Protein AF-A0A2J6N1D1-F1 (afdb_monomer_lite)

Secondary structure (DSSP, 8-state):
-TT-TT--HHHHHHHHHTTS----S-HHHHHHHHHHHTT---SEEEEPPPEEEEPSS-EE-SS-EE-TTSEEEEEEEEEEEETTEEEEEEEEEEETT-S---EEEEE-SSS-EEEEESSPPPHHHHHHHHHHHHHHHHHTSPSS---TTTSPPP----S-GGGGS--

Radius of gyration: 19.18 Å; chains: 1; bounding box: 50×39×47 Å

Structure (mmCIF, N/CA/C/O backbone):
data_AF-A0A2J6N1D1-F1
#
_entry.id   AF-A0A2J6N1D1-F1
#
loop_
_atom_site.group_PDB
_atom_site.id
_atom_site.type_symbol
_atom_site.label_atom_id
_atom_site.label_alt_id
_atom_site.label_comp_id
_atom_site.label_asym_id
_atom_site.label_entity_id
_atom_site.label_seq_id
_atom_site.pdbx_PDB_ins_code
_atom_site.Cartn_x
_atom_site.Cartn_y
_atom_site.Cartn_z
_atom_site.occupancy
_atom_site.B_iso_or_equiv
_atom_site.auth_seq_id
_atom_site.auth_comp_id
_atom_site.auth_asym_id
_atom_site.auth_atom_id
_atom_site.pdbx_PDB_model_num
ATOM 1 N N . LYS A 1 1 ? -8.883 14.861 9.363 1.00 60.88 1 LYS A N 1
ATOM 2 C CA . LYS A 1 1 ? -8.375 13.611 9.985 1.00 60.88 1 LYS A CA 1
ATOM 3 C C . LYS A 1 1 ? -8.378 12.506 8.931 1.00 60.88 1 LYS A C 1
ATOM 5 O O . LYS A 1 1 ? -9.455 12.038 8.593 1.00 60.88 1 LYS A O 1
ATOM 10 N N . LYS A 1 2 ? -7.210 12.129 8.392 1.00 74.38 2 LYS A N 1
ATOM 11 C CA . LYS A 1 2 ? -7.073 11.251 7.208 1.00 74.38 2 LYS A CA 1
ATOM 12 C C . LYS A 1 2 ? -7.716 9.865 7.371 1.00 74.38 2 LYS A C 1
ATOM 14 O O . LYS A 1 2 ? -8.292 9.360 6.421 1.00 74.38 2 LYS A O 1
ATOM 19 N N . ILE A 1 3 ? -7.667 9.297 8.579 1.00 87.06 3 ILE A N 1
ATOM 20 C CA . ILE A 1 3 ? -8.197 7.953 8.875 1.00 87.06 3 ILE A CA 1
ATOM 21 C C . ILE A 1 3 ? -9.513 7.949 9.673 1.00 87.06 3 ILE A C 1
ATOM 23 O O . ILE A 1 3 ? -9.967 6.899 10.097 1.00 87.06 3 ILE A O 1
ATOM 27 N N . GLY A 1 4 ? -10.119 9.113 9.936 1.00 89.69 4 GLY A N 1
ATOM 28 C CA . GLY A 1 4 ? -11.379 9.193 10.695 1.00 89.69 4 GLY A CA 1
ATOM 29 C C . GLY A 1 4 ? -11.293 8.901 12.203 1.00 89.69 4 GLY A C 1
ATOM 30 O O . GLY A 1 4 ? -12.325 8.803 12.855 1.00 89.69 4 GLY A O 1
ATOM 31 N N . ALA A 1 5 ? -10.088 8.817 12.777 1.00 93.69 5 ALA A N 1
ATOM 32 C CA . ALA A 1 5 ? -9.896 8.484 14.190 1.00 93.69 5 ALA A CA 1
ATOM 33 C C . ALA A 1 5 ? -10.574 9.470 15.174 1.00 93.69 5 ALA A C 1
ATOM 35 O O . ALA A 1 5 ? -10.419 10.695 15.082 1.00 93.69 5 ALA A O 1
ATOM 36 N N . GLY A 1 6 ? -11.296 8.931 16.156 1.00 94.06 6 GLY A N 1
ATOM 37 C CA . GLY A 1 6 ? -12.028 9.662 17.193 1.00 94.06 6 GLY A CA 1
ATOM 38 C C . GLY A 1 6 ? -13.373 10.246 16.745 1.00 94.06 6 GLY A C 1
ATOM 39 O O . GLY A 1 6 ? -13.943 11.043 17.484 1.00 94.06 6 GLY A O 1
ATOM 40 N N . LEU A 1 7 ? -13.855 9.907 15.545 1.00 95.62 7 LEU A N 1
ATOM 41 C CA . LEU A 1 7 ? -15.213 10.233 15.090 1.00 95.62 7 LEU A CA 1
ATOM 42 C C . LEU A 1 7 ? -16.220 9.194 15.598 1.00 95.62 7 LEU A C 1
ATOM 44 O O . LEU A 1 7 ? -15.848 8.041 15.840 1.00 95.62 7 LEU A O 1
ATOM 48 N N . THR A 1 8 ? -17.496 9.570 15.711 1.00 96.38 8 THR A N 1
ATOM 49 C CA . THR A 1 8 ? -18.570 8.563 15.787 1.00 96.38 8 THR A CA 1
ATOM 50 C C . THR A 1 8 ? -18.719 7.837 14.446 1.00 96.38 8 THR A C 1
ATOM 52 O O . THR A 1 8 ? -18.169 8.262 13.425 1.00 96.38 8 THR A O 1
ATOM 55 N N . VAL A 1 9 ? -19.455 6.725 14.432 1.00 94.69 9 VAL A N 1
ATOM 56 C CA . VAL A 1 9 ? -19.703 5.961 13.200 1.00 94.69 9 VAL A CA 1
ATOM 57 C C . VAL A 1 9 ? -20.490 6.795 12.189 1.00 94.69 9 VAL A C 1
ATOM 59 O O . VAL A 1 9 ? -20.142 6.825 11.011 1.00 94.69 9 VAL A O 1
ATOM 62 N N . GLU A 1 10 ? -21.488 7.539 12.658 1.00 95.94 10 GLU A N 1
ATOM 63 C CA . GLU A 1 10 ? -22.335 8.406 11.837 1.00 95.94 10 GLU A CA 1
ATOM 64 C C . GLU A 1 10 ? -21.522 9.560 11.236 1.00 95.94 10 GLU A C 1
ATOM 66 O O . GLU A 1 10 ? -21.629 9.866 10.047 1.00 95.94 10 GLU A O 1
ATOM 71 N N . GLU A 1 11 ? -20.655 10.187 12.037 1.00 95.69 11 GLU A N 1
ATOM 72 C CA . GLU A 1 11 ? -19.751 11.232 11.557 1.00 95.69 11 GLU A CA 1
ATOM 73 C C . GLU A 1 11 ? -18.761 10.695 10.524 1.00 95.69 11 GLU A C 1
ATOM 75 O O . GLU A 1 11 ? -18.477 11.370 9.532 1.00 95.69 11 GLU A O 1
ATOM 80 N N . PHE A 1 12 ? -18.221 9.496 10.752 1.00 95.38 12 PHE A N 1
ATOM 81 C CA . PHE A 1 12 ? -17.324 8.839 9.810 1.00 95.38 12 PHE A CA 1
ATOM 82 C C . PHE A 1 12 ? -18.026 8.614 8.466 1.00 95.38 12 PHE A C 1
ATOM 84 O O . PHE A 1 12 ? -17.507 9.042 7.435 1.00 95.38 12 PHE A O 1
ATOM 91 N N . GLN A 1 13 ? -19.223 8.021 8.480 1.00 93.31 13 GLN A N 1
ATOM 92 C CA . GLN A 1 13 ? -20.021 7.752 7.278 1.00 93.31 13 GLN A CA 1
ATOM 93 C C . GLN A 1 13 ? -20.336 9.037 6.510 1.00 93.31 13 GLN A C 1
ATOM 95 O O . GLN A 1 13 ? -20.002 9.145 5.330 1.00 93.31 13 GLN A O 1
ATOM 100 N N . LYS A 1 14 ? -20.838 10.069 7.200 1.00 95.00 14 LYS A N 1
ATOM 101 C CA . LYS A 1 14 ? -21.105 11.380 6.592 1.00 95.00 14 LYS A CA 1
ATOM 102 C C . LYS A 1 14 ? -19.858 11.975 5.932 1.00 95.00 14 LYS A C 1
ATOM 104 O O . LYS A 1 14 ? -19.941 12.612 4.880 1.00 95.00 14 LYS A O 1
ATOM 109 N N . LYS A 1 15 ? -18.678 11.792 6.531 1.00 94.00 15 LYS A N 1
ATOM 110 C CA . LYS A 1 15 ? -17.413 12.300 5.976 1.00 94.00 15 LYS A CA 1
ATOM 111 C C . LYS A 1 15 ? -16.899 11.497 4.786 1.00 94.00 15 LYS A C 1
ATOM 113 O O . LYS A 1 15 ? -16.247 12.092 3.930 1.00 94.00 15 LYS A O 1
ATOM 118 N N . ILE A 1 16 ? -17.198 10.202 4.706 1.00 91.94 16 ILE A N 1
ATOM 119 C CA . ILE A 1 16 ? -16.951 9.392 3.505 1.00 91.94 16 ILE A CA 1
ATOM 120 C C . ILE A 1 16 ? -17.867 9.855 2.366 1.00 91.94 16 ILE A C 1
ATOM 122 O O . ILE A 1 16 ? -17.384 10.170 1.280 1.00 91.94 16 ILE A O 1
ATOM 126 N N . GLU A 1 17 ? -19.170 9.988 2.625 1.00 91.50 17 GLU A N 1
ATOM 127 C CA . GLU A 1 17 ? -20.167 10.418 1.630 1.00 91.50 17 GLU A CA 1
ATOM 128 C C . GLU A 1 17 ? -19.860 11.808 1.060 1.00 91.50 17 GLU A C 1
ATOM 130 O O . GLU A 1 17 ? -19.921 12.035 -0.147 1.00 91.50 17 GLU A O 1
ATOM 135 N N . THR A 1 18 ? -19.454 12.736 1.929 1.00 92.94 18 THR A N 1
ATOM 136 C CA . THR A 1 18 ? -19.059 14.102 1.544 1.00 92.94 18 THR A CA 1
ATOM 137 C C . THR A 1 18 ? -17.619 14.204 1.029 1.00 92.94 18 THR A C 1
ATOM 139 O O . THR A 1 18 ? -17.145 15.308 0.762 1.00 92.94 18 THR A O 1
ATOM 142 N N . LYS A 1 19 ? -16.909 13.073 0.883 1.00 88.19 19 LYS A N 1
ATOM 143 C CA . LYS A 1 19 ? -15.512 12.973 0.415 1.00 88.19 19 LYS A CA 1
ATOM 144 C C . LYS A 1 19 ? -14.496 13.774 1.241 1.00 88.19 19 LYS A C 1
ATOM 146 O O . LYS A 1 19 ? -13.395 14.060 0.778 1.00 88.19 19 LYS A O 1
ATOM 151 N N . GLN A 1 20 ? -14.831 14.108 2.485 1.00 87.31 20 GLN A N 1
ATOM 152 C CA . GLN A 1 20 ? -13.895 14.702 3.445 1.00 87.31 20 GLN A CA 1
ATOM 153 C C . GLN A 1 20 ? -12.891 13.670 3.983 1.00 87.31 20 GLN A C 1
ATOM 155 O O . GLN A 1 20 ? -11.813 14.030 4.458 1.00 87.31 20 GLN A O 1
ATOM 160 N N . ILE A 1 21 ? -13.250 12.386 3.919 1.00 86.62 21 ILE A N 1
ATOM 161 C CA . ILE A 1 21 ? -12.363 11.236 4.092 1.00 86.62 21 ILE A CA 1
ATOM 162 C C . ILE A 1 21 ? -12.487 10.402 2.818 1.00 86.62 21 ILE A C 1
ATOM 164 O O . ILE A 1 21 ? -13.592 10.105 2.378 1.00 86.62 21 ILE A O 1
ATOM 168 N N . THR A 1 22 ? -11.360 10.038 2.213 1.00 83.38 22 THR A N 1
ATOM 169 C CA . THR A 1 22 ? -11.336 9.317 0.928 1.00 83.38 22 THR A CA 1
ATOM 170 C C . THR A 1 22 ? -10.878 7.867 1.050 1.00 83.38 22 THR A C 1
ATOM 172 O O . THR A 1 22 ? -10.973 7.120 0.082 1.00 83.38 22 THR A O 1
ATOM 175 N N . GLY A 1 23 ? -10.396 7.447 2.223 1.00 86.38 23 GLY A N 1
ATOM 176 C CA . GLY A 1 23 ? -9.740 6.152 2.380 1.00 86.38 23 GLY A CA 1
ATOM 177 C C . GLY A 1 23 ? -8.310 6.152 1.850 1.00 86.38 23 GLY A C 1
ATOM 178 O O . GLY A 1 23 ? -7.648 7.191 1.770 1.00 86.38 23 GLY A O 1
ATOM 179 N N . HIS A 1 24 ? -7.815 4.965 1.524 1.00 89.00 24 HIS A N 1
ATOM 180 C CA . HIS A 1 24 ? -6.534 4.800 0.864 1.00 89.00 24 HIS A CA 1
ATOM 181 C C . HIS A 1 24 ? -6.708 4.899 -0.655 1.00 89.00 24 HIS A C 1
ATOM 183 O O . HIS A 1 24 ? -7.474 4.166 -1.277 1.00 89.00 24 HIS A O 1
ATOM 189 N N . VAL A 1 25 ? -5.951 5.812 -1.256 1.00 88.75 25 VAL A N 1
ATOM 190 C CA . VAL A 1 25 ? -5.829 5.939 -2.707 1.00 88.75 25 VAL A CA 1
ATOM 191 C C . VAL A 1 25 ? -4.596 5.150 -3.136 1.00 88.75 25 VAL A C 1
ATOM 193 O O . VAL A 1 25 ? -3.506 5.430 -2.639 1.00 88.75 25 VAL A O 1
ATOM 196 N N . GLY A 1 26 ? -4.764 4.175 -4.031 1.00 94.06 26 GLY A N 1
ATOM 197 C CA . GLY A 1 26 ? -3.649 3.380 -4.557 1.00 94.06 26 GLY A CA 1
ATOM 198 C C . GLY A 1 26 ? -3.920 1.883 -4.706 1.00 94.06 26 GLY A C 1
ATOM 199 O O . GLY A 1 26 ? -3.213 1.225 -5.461 1.00 94.06 26 GLY A O 1
ATOM 200 N N . LEU A 1 27 ? -4.931 1.321 -4.029 1.00 97.38 27 LEU A N 1
ATOM 201 C CA . LEU A 1 27 ? -5.159 -0.133 -4.048 1.00 97.38 27 LEU A CA 1
ATOM 202 C C . LEU A 1 27 ? -5.437 -0.678 -5.452 1.00 97.38 27 LEU A C 1
ATOM 204 O O . LEU A 1 27 ? -4.914 -1.726 -5.824 1.00 97.38 27 LEU A O 1
ATOM 208 N N . GLU A 1 28 ? -6.244 0.033 -6.237 1.00 97.75 28 GLU A N 1
ATOM 209 C CA . GLU A 1 28 ? -6.580 -0.378 -7.601 1.00 97.75 28 GLU A CA 1
ATOM 210 C C . GLU A 1 28 ? -5.349 -0.323 -8.514 1.00 97.75 28 GLU A C 1
ATOM 212 O O . GLU A 1 28 ? -5.119 -1.243 -9.297 1.00 97.75 28 GLU A O 1
ATOM 217 N N . GLN A 1 29 ? -4.510 0.706 -8.356 1.00 98.00 29 GLN A N 1
ATOM 218 C CA . GLN A 1 29 ? -3.245 0.849 -9.076 1.00 98.00 29 GLN A CA 1
ATOM 219 C C . GLN A 1 29 ? -2.256 -0.259 -8.693 1.00 98.00 29 GLN A C 1
ATOM 221 O O . GLN A 1 29 ? -1.616 -0.833 -9.570 1.00 98.00 29 GLN A O 1
ATOM 226 N N . SER A 1 30 ? -2.167 -0.612 -7.408 1.00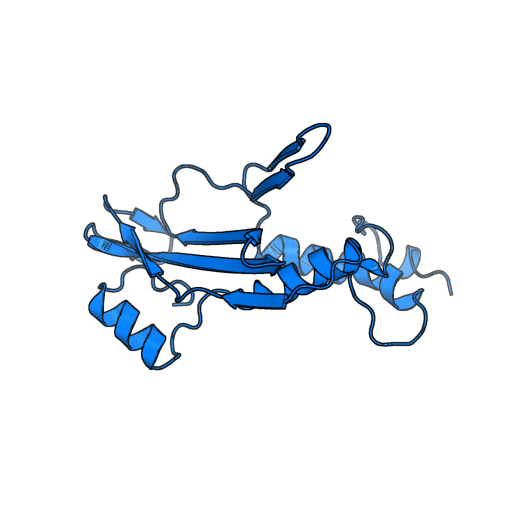 98.25 30 SER A N 1
ATOM 227 C CA . SER A 1 30 ? -1.337 -1.723 -6.933 1.00 98.25 30 SER A CA 1
ATOM 228 C C . SER A 1 30 ? -1.798 -3.064 -7.503 1.00 98.25 30 SER A C 1
ATOM 230 O O . SER A 1 30 ? -0.970 -3.851 -7.952 1.00 98.25 30 SER A O 1
ATOM 232 N N . ILE A 1 31 ? -3.111 -3.321 -7.550 1.00 98.69 31 ILE A N 1
ATOM 233 C CA . ILE A 1 31 ? -3.662 -4.531 -8.183 1.00 98.69 31 ILE A CA 1
ATOM 234 C C . ILE A 1 31 ? -3.324 -4.565 -9.672 1.00 98.69 31 ILE A C 1
ATOM 236 O O . ILE A 1 31 ? -2.887 -5.605 -10.164 1.00 98.69 31 ILE A O 1
ATOM 240 N N . ALA A 1 32 ? -3.499 -3.446 -10.380 1.00 98.44 32 ALA A N 1
ATOM 241 C CA . ALA A 1 32 ? -3.165 -3.349 -11.796 1.00 98.44 32 ALA A CA 1
ATOM 242 C C . ALA A 1 32 ? -1.672 -3.619 -12.042 1.00 98.44 32 ALA A C 1
ATOM 244 O O . ALA A 1 32 ? -1.336 -4.384 -12.940 1.00 98.44 32 ALA A O 1
ATOM 245 N N . LEU A 1 33 ? -0.788 -3.061 -11.209 1.00 98.50 33 LEU A N 1
ATOM 246 C CA . LEU A 1 33 ? 0.656 -3.271 -11.303 1.00 98.50 33 LEU A CA 1
ATOM 247 C C . LEU A 1 33 ? 1.049 -4.735 -11.048 1.00 98.50 33 LEU A C 1
ATOM 249 O O . LEU A 1 33 ? 1.865 -5.281 -11.784 1.00 98.50 33 LEU A O 1
ATOM 253 N N . ILE A 1 34 ? 0.460 -5.380 -10.033 1.00 98.62 34 ILE A N 1
ATOM 254 C CA . ILE A 1 34 ? 0.693 -6.805 -9.742 1.00 98.62 34 ILE A CA 1
ATOM 255 C C . ILE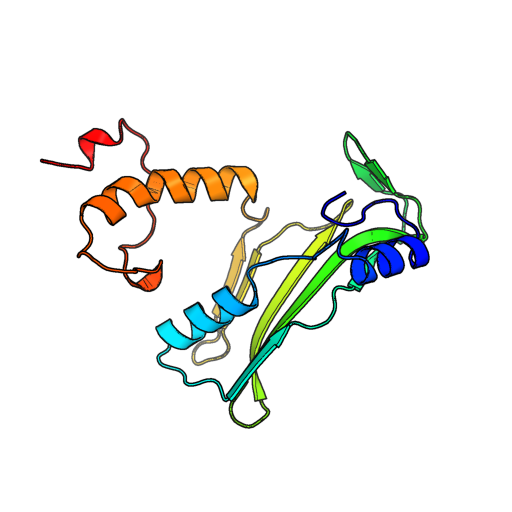 A 1 34 ? 0.215 -7.672 -10.912 1.00 98.62 34 ILE A C 1
ATOM 257 O O . ILE A 1 34 ? 0.934 -8.572 -11.341 1.00 98.62 34 ILE A O 1
ATOM 261 N N . ALA A 1 35 ? -0.982 -7.406 -11.441 1.00 98.44 35 ALA A N 1
ATOM 262 C CA . ALA A 1 35 ? -1.523 -8.156 -12.568 1.00 98.44 35 ALA A CA 1
ATOM 263 C C . ALA A 1 35 ? -0.662 -7.997 -13.826 1.00 98.44 35 ALA A C 1
ATOM 265 O O . ALA A 1 35 ? -0.346 -8.996 -14.467 1.00 98.44 35 ALA A O 1
ATOM 266 N N . ASP A 1 36 ? -0.228 -6.774 -14.141 1.00 98.12 36 ASP A N 1
ATOM 267 C CA . ASP A 1 36 ? 0.646 -6.506 -15.284 1.00 98.12 36 ASP A CA 1
ATOM 268 C C . ASP A 1 36 ? 2.001 -7.218 -15.147 1.00 98.12 36 ASP A C 1
ATOM 270 O O . ASP A 1 36 ? 2.440 -7.889 -16.079 1.00 98.12 36 ASP A O 1
ATOM 274 N N . ALA A 1 37 ? 2.612 -7.187 -13.956 1.00 97.81 37 ALA A N 1
ATOM 275 C CA . ALA A 1 37 ? 3.861 -7.901 -13.680 1.00 97.81 37 ALA A CA 1
ATOM 276 C C . ALA A 1 37 ? 3.736 -9.431 -13.827 1.00 97.81 37 ALA A C 1
ATOM 278 O O . ALA A 1 37 ? 4.710 -10.101 -14.166 1.00 97.81 37 ALA A O 1
ATOM 279 N N . LEU A 1 38 ? 2.544 -9.989 -13.594 1.00 97.69 38 LEU A N 1
ATOM 280 C CA . LEU A 1 38 ? 2.235 -11.409 -13.797 1.00 97.69 38 LEU A CA 1
ATOM 281 C C . LEU A 1 38 ? 1.730 -11.725 -15.217 1.00 97.69 38 LEU A C 1
ATOM 283 O O . LEU A 1 38 ? 1.391 -12.877 -15.495 1.00 97.69 38 LEU A O 1
ATOM 287 N N . ALA A 1 39 ? 1.647 -10.727 -16.104 1.00 97.69 39 ALA A N 1
ATOM 288 C CA . ALA A 1 39 ? 1.000 -10.818 -17.414 1.00 97.69 39 ALA A CA 1
ATOM 289 C C . ALA A 1 39 ? -0.454 -11.337 -17.344 1.00 97.69 39 ALA A C 1
ATOM 291 O O . ALA A 1 39 ? -0.941 -12.039 -18.234 1.00 97.69 39 ALA A O 1
ATOM 292 N N . TRP A 1 40 ? -1.166 -11.013 -16.264 1.00 98.25 40 TRP A N 1
ATOM 293 C CA . TRP A 1 40 ? -2.558 -11.393 -16.056 1.00 98.25 40 TRP A CA 1
ATOM 294 C C . TRP A 1 40 ? -3.506 -10.337 -16.613 1.00 98.25 40 TRP A C 1
ATOM 296 O O . TRP A 1 40 ? -3.446 -9.161 -16.258 1.00 98.25 40 TRP A O 1
ATOM 306 N N . LYS A 1 41 ? -4.468 -10.782 -17.423 1.00 98.06 41 LYS A N 1
ATOM 307 C CA . LYS A 1 41 ? -5.608 -9.961 -17.833 1.00 98.06 41 LYS A CA 1
ATOM 308 C C . LYS A 1 41 ? -6.749 -10.149 -16.837 1.00 98.06 41 LYS A C 1
ATOM 310 O O . LYS A 1 41 ? -7.407 -11.186 -16.845 1.00 98.06 41 LYS A O 1
ATOM 315 N N . LEU A 1 42 ? -6.962 -9.155 -15.979 1.00 98.50 42 LEU A N 1
ATOM 316 C CA . LEU A 1 42 ? -8.105 -9.127 -15.067 1.00 98.50 42 LEU A CA 1
ATOM 317 C C . LEU A 1 42 ? -9.392 -8.792 -15.829 1.00 98.50 42 LEU A C 1
ATOM 319 O O . LEU A 1 42 ? -9.386 -7.947 -16.722 1.00 98.50 42 LEU A O 1
ATOM 323 N N . ASP A 1 43 ? -10.501 -9.405 -15.424 1.00 98.38 43 ASP A N 1
ATOM 324 C CA . ASP A 1 43 ? -11.835 -9.041 -15.910 1.00 98.38 43 ASP A CA 1
ATOM 325 C C . ASP A 1 43 ? -12.337 -7.768 -15.219 1.00 98.38 43 ASP A C 1
ATOM 327 O O . ASP A 1 43 ? -13.067 -6.969 -15.805 1.00 98.38 43 ASP A O 1
ATOM 331 N N . LYS A 1 44 ? -11.958 -7.584 -13.947 1.00 98.31 44 LYS A N 1
ATOM 332 C CA . LYS A 1 44 ? -12.381 -6.452 -13.121 1.00 98.31 44 LYS A CA 1
ATOM 333 C C . LYS A 1 44 ? -11.379 -6.168 -12.003 1.00 98.31 44 LYS A C 1
ATOM 335 O O . LYS A 1 44 ? -10.838 -7.093 -11.394 1.00 98.31 44 LYS A O 1
ATOM 340 N N . ILE A 1 45 ? -11.210 -4.886 -11.690 1.00 98.44 45 ILE A N 1
ATOM 341 C CA . ILE A 1 45 ? -10.661 -4.402 -10.421 1.00 98.44 45 ILE A CA 1
ATOM 342 C C . ILE A 1 45 ? -11.810 -3.748 -9.652 1.00 98.44 45 ILE A C 1
ATOM 344 O O . ILE A 1 45 ? -12.657 -3.077 -10.243 1.00 98.44 45 ILE A O 1
ATOM 348 N N . MET A 1 46 ? -11.895 -4.010 -8.352 1.00 96.81 46 MET A N 1
ATOM 349 C CA . MET A 1 46 ? -12.965 -3.494 -7.506 1.00 96.81 46 MET A CA 1
ATOM 350 C C . MET A 1 46 ? -12.418 -3.110 -6.137 1.00 96.81 46 MET A C 1
ATOM 352 O O . MET A 1 46 ? -11.930 -3.975 -5.411 1.00 96.81 46 MET A O 1
ATOM 356 N N . ALA A 1 47 ? -12.545 -1.838 -5.770 1.00 96.06 47 ALA A N 1
ATOM 357 C CA . ALA A 1 47 ? -12.385 -1.386 -4.394 1.00 96.06 47 ALA A CA 1
ATOM 358 C C . ALA A 1 47 ? -13.712 -1.523 -3.631 1.00 96.06 47 ALA A C 1
ATOM 360 O O . ALA A 1 47 ? -14.772 -1.135 -4.123 1.00 96.06 47 ALA A O 1
ATOM 361 N N . GLU A 1 48 ? -13.654 -2.087 -2.429 1.00 95.44 48 GLU A N 1
ATOM 362 C CA . GLU A 1 48 ? -14.778 -2.103 -1.496 1.00 95.44 48 GLU A CA 1
ATOM 363 C C . GLU A 1 48 ? -14.932 -0.722 -0.830 1.00 95.44 48 GLU A C 1
ATOM 365 O O . GLU A 1 48 ? -13.959 0.045 -0.758 1.00 95.44 48 GLU A O 1
ATOM 370 N N . PRO A 1 49 ? -16.137 -0.382 -0.334 1.00 93.38 49 PRO A N 1
ATOM 371 C CA . PRO A 1 49 ? -16.339 0.820 0.464 1.00 93.38 49 PRO A CA 1
ATOM 372 C C . PRO A 1 49 ? -15.383 0.884 1.659 1.00 93.38 49 PRO A C 1
ATOM 374 O O . PRO A 1 49 ? -14.988 -0.132 2.229 1.00 93.38 49 PRO A O 1
ATOM 377 N N . VAL A 1 50 ? -15.020 2.102 2.051 1.00 95.25 50 VAL A N 1
ATOM 378 C CA . VAL A 1 50 ? -14.196 2.331 3.240 1.00 95.25 50 VAL A CA 1
ATOM 379 C C . VAL A 1 50 ? -15.040 2.085 4.488 1.00 95.25 50 VAL A C 1
ATOM 381 O O . VAL A 1 50 ? -16.075 2.723 4.677 1.00 95.25 50 VAL A O 1
ATOM 384 N N . GLU A 1 51 ? -14.569 1.207 5.367 1.00 95.94 51 GLU A N 1
ATOM 385 C CA . GLU A 1 51 ? -15.243 0.855 6.616 1.00 95.94 51 GLU A CA 1
ATOM 386 C C . GLU A 1 51 ? -14.495 1.441 7.823 1.00 95.94 51 GLU A C 1
ATOM 388 O O . GLU A 1 51 ? -13.259 1.456 7.834 1.00 95.94 51 GLU A O 1
ATOM 393 N N . PRO A 1 52 ? -15.193 1.900 8.875 1.00 96.56 52 PRO A N 1
ATOM 394 C CA . PRO A 1 52 ? -14.538 2.303 10.110 1.00 96.56 52 PRO A CA 1
ATOM 395 C C . PRO A 1 52 ? -14.051 1.077 10.892 1.00 96.56 52 PRO A C 1
ATOM 397 O O . PRO A 1 52 ? -14.769 0.092 11.060 1.00 96.56 52 PRO A O 1
ATOM 400 N N . ILE A 1 53 ? -12.848 1.162 11.458 1.00 96.69 53 ILE A N 1
ATOM 401 C CA . ILE A 1 53 ? -12.401 0.211 12.483 1.00 96.69 53 ILE A CA 1
ATOM 402 C C . ILE A 1 53 ? -12.867 0.743 13.834 1.00 96.69 53 ILE A C 1
ATOM 404 O O . ILE A 1 53 ? -12.433 1.815 14.248 1.00 96.69 53 ILE A O 1
ATOM 408 N N . ILE A 1 54 ? -13.745 0.014 14.525 1.00 97.00 54 ILE A N 1
ATOM 409 C CA . ILE A 1 54 ? -14.325 0.461 15.799 1.00 97.00 54 ILE A CA 1
ATOM 410 C C . ILE A 1 54 ? -13.418 0.097 16.973 1.00 97.00 54 ILE A C 1
ATOM 412 O O . ILE A 1 54 ? -13.037 -1.062 17.154 1.00 97.00 54 ILE A O 1
ATOM 416 N N . ALA A 1 55 ? -13.107 1.091 17.802 1.00 96.25 55 ALA A N 1
ATOM 417 C CA . ALA A 1 55 ? -12.349 0.910 19.027 1.00 96.25 55 ALA A CA 1
ATOM 418 C C . ALA A 1 55 ? -13.146 0.072 20.039 1.00 96.25 55 ALA A C 1
ATOM 420 O O . ALA A 1 55 ? -14.216 0.480 20.495 1.00 96.25 55 ALA A O 1
ATOM 421 N N . LYS A 1 56 ? -12.611 -1.088 20.435 1.00 94.62 56 LYS A N 1
ATOM 422 C CA . LYS A 1 56 ? -13.186 -1.911 21.518 1.00 94.62 56 LYS A CA 1
ATOM 423 C C . LYS A 1 56 ? -12.818 -1.395 22.911 1.00 94.62 56 LYS A C 1
ATOM 425 O O . LYS A 1 56 ? -13.536 -1.642 23.873 1.00 94.62 56 LYS A O 1
ATOM 430 N N . LYS A 1 57 ? -11.687 -0.701 23.016 1.00 94.62 57 LYS A N 1
ATOM 431 C CA . LYS A 1 57 ? -11.143 -0.092 24.234 1.00 94.62 57 LYS A CA 1
ATOM 432 C C . LYS A 1 57 ? -10.662 1.321 23.892 1.00 94.62 57 LYS A C 1
ATOM 434 O O . LYS A 1 57 ? -10.411 1.579 22.713 1.00 94.62 57 LYS A O 1
ATOM 439 N N . PRO A 1 58 ? -10.536 2.229 24.873 1.00 94.81 58 PRO A N 1
ATOM 440 C CA . PRO A 1 58 ? -9.903 3.518 24.636 1.00 94.81 58 PRO A CA 1
ATOM 441 C C . PRO A 1 58 ? -8.497 3.344 24.055 1.00 94.81 58 PRO A C 1
ATOM 443 O O . PRO A 1 58 ? -7.757 2.462 24.488 1.00 94.81 58 PRO A O 1
ATOM 446 N N . ALA A 1 59 ? -8.145 4.178 23.085 1.00 94.69 59 ALA A N 1
ATOM 447 C CA . ALA A 1 59 ? -6.826 4.217 22.469 1.00 94.69 59 ALA A CA 1
ATOM 448 C C . ALA A 1 59 ? -6.434 5.673 22.212 1.00 94.69 59 ALA A C 1
ATOM 450 O O . ALA A 1 59 ? -7.298 6.529 22.007 1.00 94.69 59 ALA A O 1
ATOM 451 N N . GLU A 1 60 ? -5.142 5.972 22.213 1.00 93.19 60 GLU A N 1
ATOM 452 C CA . GLU A 1 60 ? -4.664 7.325 21.961 1.00 93.19 60 GLU A CA 1
ATOM 453 C C . GLU A 1 60 ? -3.353 7.339 21.182 1.00 93.19 60 GLU A C 1
ATOM 455 O O . GLU A 1 60 ? -2.567 6.397 21.221 1.00 93.19 60 GLU A O 1
ATOM 460 N N . SER A 1 61 ? -3.158 8.423 20.444 1.00 89.06 61 SER A N 1
ATOM 461 C CA . SER A 1 61 ? -1.868 8.864 19.930 1.00 89.06 61 SER A CA 1
ATOM 462 C C . SER A 1 61 ? -1.534 10.224 20.541 1.00 89.06 61 SER A C 1
ATOM 464 O O . SER A 1 61 ? -2.358 10.810 21.246 1.00 89.06 61 SER A O 1
ATOM 466 N N . GLU A 1 62 ? -0.365 10.772 20.211 1.00 87.56 62 GLU A N 1
ATOM 467 C CA . GLU A 1 62 ? 0.085 12.089 20.683 1.00 87.56 62 GLU A CA 1
ATOM 468 C C . GLU A 1 62 ? -0.956 13.210 20.479 1.00 87.56 62 GLU A C 1
ATOM 470 O O . GLU A 1 62 ? -1.039 14.148 21.270 1.00 87.56 62 GLU A O 1
ATOM 475 N N . HIS A 1 63 ? -1.790 13.111 19.438 1.00 88.00 63 HIS A N 1
ATOM 476 C CA . HIS A 1 63 ? -2.720 14.179 19.054 1.00 88.00 63 HIS A CA 1
ATOM 477 C C . HIS A 1 63 ? -4.197 13.767 19.045 1.00 88.00 63 HIS A C 1
ATOM 479 O O . HIS A 1 63 ? -5.071 14.617 18.854 1.00 88.00 63 HIS A O 1
ATOM 485 N N . ILE A 1 64 ? -4.518 12.475 19.182 1.00 91.25 64 ILE A N 1
ATOM 486 C CA . ILE A 1 64 ? -5.890 11.977 19.022 1.00 91.25 64 ILE A CA 1
ATOM 487 C C . ILE A 1 64 ? -6.217 10.975 20.122 1.00 91.25 64 ILE A C 1
ATOM 489 O O . ILE A 1 64 ? -5.583 9.934 20.227 1.00 91.25 64 ILE A O 1
ATOM 493 N N . LYS A 1 65 ? -7.292 11.249 20.866 1.00 93.88 65 LYS A N 1
ATOM 494 C CA . LYS A 1 65 ? -7.924 10.295 21.784 1.00 93.88 65 LYS A CA 1
ATOM 495 C C . LYS A 1 65 ? -9.136 9.651 21.117 1.00 93.88 65 LYS A C 1
ATOM 497 O O . LYS A 1 65 ? -9.950 10.346 20.507 1.00 93.88 65 LYS A O 1
ATOM 502 N N . VAL A 1 66 ? -9.258 8.337 21.254 1.00 96.25 66 VAL A N 1
ATOM 503 C CA . VAL A 1 66 ? -10.344 7.513 20.718 1.00 96.25 66 VAL A CA 1
ATOM 504 C C . VAL A 1 66 ? -11.002 6.777 21.879 1.00 96.25 66 VAL A C 1
ATOM 506 O O . VAL A 1 66 ? -10.351 6.018 22.593 1.00 96.25 66 VAL A O 1
ATOM 509 N N . LYS A 1 67 ? -12.300 6.996 22.089 1.00 96.31 67 LYS A N 1
ATOM 510 C CA . LYS A 1 67 ? -13.091 6.257 23.084 1.00 96.31 67 LYS A CA 1
ATOM 511 C C . LYS A 1 67 ? -13.571 4.928 22.503 1.00 96.31 67 LYS A C 1
ATOM 513 O O . LYS A 1 67 ? -13.711 4.788 21.290 1.00 96.31 67 LYS A O 1
ATOM 518 N N . ALA A 1 68 ? -13.897 3.972 23.372 1.00 96.31 68 ALA A N 1
ATOM 519 C CA . ALA A 1 68 ? -14.602 2.767 22.942 1.00 96.31 68 ALA A CA 1
ATOM 520 C C . ALA A 1 68 ? -15.908 3.140 22.207 1.00 96.31 68 ALA A C 1
ATOM 522 O O . ALA A 1 68 ? -16.608 4.067 22.615 1.00 96.31 68 ALA A O 1
ATOM 523 N N . GLY A 1 69 ? -16.202 2.448 21.106 1.00 96.06 69 GLY A N 1
ATOM 524 C CA . GLY A 1 69 ? -17.345 2.731 20.230 1.00 96.06 69 GLY A CA 1
ATOM 525 C C . GLY A 1 69 ? -17.102 3.809 19.165 1.00 96.06 69 GLY A C 1
ATOM 526 O O . GLY A 1 69 ? -17.907 3.936 18.248 1.00 96.06 69 GLY A O 1
ATOM 527 N N . GLN A 1 70 ? -15.993 4.554 19.228 1.00 96.69 70 GLN A N 1
ATOM 528 C CA . GLN A 1 70 ? -15.599 5.482 18.163 1.00 96.69 70 GLN A CA 1
ATOM 529 C C . GLN A 1 70 ? -14.765 4.780 17.086 1.00 96.69 70 GLN A C 1
ATOM 531 O O . GLN A 1 70 ? -14.170 3.724 17.319 1.00 96.69 70 GLN A O 1
ATOM 536 N N . ALA A 1 71 ? -14.675 5.393 15.907 1.00 96.94 71 ALA A N 1
ATOM 537 C CA . ALA A 1 71 ? -13.744 4.956 14.878 1.00 96.94 71 ALA A CA 1
ATOM 538 C C . ALA A 1 71 ? -12.297 5.161 15.366 1.00 96.94 71 ALA A C 1
ATOM 540 O O . ALA A 1 71 ? -11.879 6.282 15.645 1.00 96.94 71 ALA A O 1
ATOM 541 N N . ALA A 1 72 ? -11.516 4.088 15.455 1.00 96.38 72 ALA A N 1
ATOM 542 C CA . ALA A 1 72 ? -10.069 4.120 15.673 1.00 96.38 72 ALA A CA 1
ATOM 543 C C . ALA A 1 72 ? -9.300 4.452 14.389 1.00 96.38 72 ALA A C 1
ATOM 545 O O . ALA A 1 72 ? -8.157 4.906 14.438 1.00 96.38 72 ALA A O 1
ATOM 546 N N . GLY A 1 73 ? -9.931 4.220 13.242 1.00 95.44 73 GLY A N 1
ATOM 547 C CA . GLY A 1 73 ? -9.330 4.363 11.933 1.00 95.44 73 GLY A CA 1
ATOM 548 C C . GLY A 1 73 ? -10.235 3.801 10.848 1.00 95.44 73 GLY A C 1
ATOM 549 O O . GLY A 1 73 ? -11.457 3.771 11.008 1.00 95.44 73 GLY A O 1
ATOM 550 N N . LEU A 1 74 ? -9.627 3.303 9.776 1.00 95.62 74 LEU A N 1
ATOM 551 C CA . LEU A 1 74 ? -10.342 2.744 8.637 1.00 95.62 74 LEU A CA 1
ATOM 552 C C . LEU A 1 74 ? -9.743 1.434 8.136 1.00 95.62 74 LEU A C 1
ATOM 554 O O . LEU A 1 74 ? -8.559 1.142 8.332 1.00 95.62 74 LEU A O 1
ATOM 558 N N . ARG A 1 75 ? -10.589 0.675 7.450 1.00 96.62 75 ARG A N 1
ATOM 559 C CA . ARG A 1 75 ? -10.242 -0.483 6.642 1.00 96.62 75 ARG A CA 1
ATOM 560 C C . ARG A 1 75 ? -10.745 -0.259 5.227 1.00 96.62 75 ARG A C 1
ATOM 562 O O . ARG A 1 75 ? -11.844 0.252 5.027 1.00 96.62 75 ARG A O 1
ATOM 569 N N . GLN A 1 76 ? -9.957 -0.675 4.252 1.00 96.81 76 GLN A N 1
ATOM 570 C CA . GLN A 1 76 ? -10.381 -0.701 2.864 1.00 96.81 76 GLN A CA 1
ATOM 571 C C . GLN A 1 76 ? -9.782 -1.915 2.175 1.00 96.81 76 GLN A C 1
ATOM 573 O O . GLN A 1 76 ? -8.596 -2.204 2.334 1.00 96.81 76 GLN A O 1
ATOM 578 N N . LYS A 1 77 ? -10.601 -2.614 1.394 1.00 98.00 77 LYS A N 1
ATOM 579 C CA . LYS A 1 77 ? -10.150 -3.737 0.579 1.00 98.00 77 LYS A CA 1
ATOM 580 C C . LYS A 1 77 ? -10.275 -3.429 -0.895 1.00 98.00 77 LYS A C 1
ATOM 582 O O . LYS A 1 77 ? -11.137 -2.656 -1.304 1.00 98.00 77 LYS A O 1
ATOM 587 N N . ALA A 1 78 ? -9.453 -4.086 -1.696 1.00 98.38 78 ALA A N 1
ATOM 588 C CA . ALA A 1 78 ? -9.641 -4.131 -3.134 1.00 98.38 78 ALA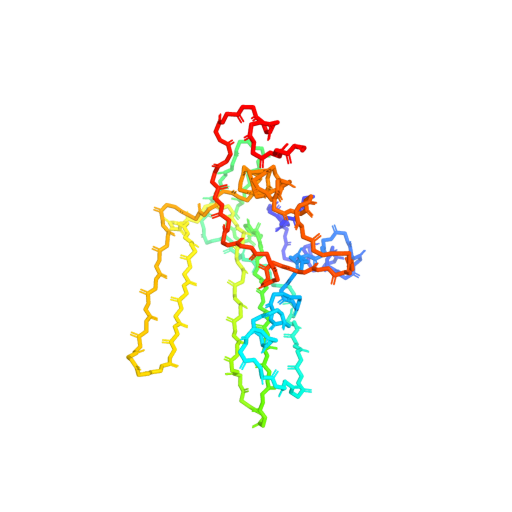 A CA 1
ATOM 589 C C . ALA A 1 78 ? -9.281 -5.508 -3.688 1.00 98.38 78 ALA A C 1
ATOM 591 O O . ALA A 1 78 ? -8.491 -6.248 -3.094 1.00 98.38 78 ALA A O 1
ATOM 592 N N . LYS A 1 79 ? -9.892 -5.847 -4.823 1.00 98.62 79 LYS A N 1
ATOM 593 C CA . LYS A 1 79 ? -9.848 -7.180 -5.423 1.00 98.62 79 LYS A CA 1
ATOM 594 C C . LYS A 1 79 ? -9.619 -7.103 -6.928 1.00 98.62 79 LYS A C 1
ATOM 596 O O . LYS A 1 79 ? -10.283 -6.329 -7.616 1.00 98.62 79 LYS A O 1
ATOM 601 N N . GLY A 1 80 ? -8.705 -7.929 -7.429 1.00 98.75 80 GLY A N 1
ATOM 602 C CA . GLY A 1 80 ? -8.560 -8.252 -8.848 1.00 98.75 80 GLY A CA 1
ATOM 603 C C . GLY A 1 80 ? -9.262 -9.572 -9.154 1.00 98.75 80 GLY A C 1
ATOM 604 O O . GLY A 1 80 ? -9.077 -10.547 -8.422 1.00 98.75 80 GLY A O 1
ATOM 605 N N . ILE A 1 81 ? -10.084 -9.605 -10.204 1.00 98.75 81 ILE A N 1
ATOM 606 C CA . ILE A 1 81 ? -10.998 -10.719 -10.495 1.00 98.75 81 ILE A CA 1
ATOM 607 C C . ILE A 1 81 ? -10.709 -11.315 -11.879 1.00 98.75 81 ILE A C 1
ATOM 609 O O . ILE A 1 81 ? -10.586 -10.574 -12.852 1.00 98.75 81 ILE A O 1
ATOM 613 N N . ILE A 1 82 ? -10.656 -12.651 -11.965 1.00 98.44 82 ILE A N 1
ATOM 614 C CA . ILE A 1 82 ? -10.639 -13.432 -13.217 1.00 98.44 82 ILE A CA 1
ATOM 615 C C . ILE A 1 82 ? -11.686 -14.545 -13.107 1.00 98.44 82 ILE A C 1
ATOM 617 O O . ILE A 1 82 ? -11.658 -15.324 -12.154 1.00 98.44 82 ILE A O 1
ATOM 621 N N . LYS A 1 83 ? -12.598 -14.663 -14.077 1.00 97.19 83 LYS A N 1
ATOM 622 C CA . LYS A 1 83 ? -13.663 -15.683 -14.134 1.00 97.19 83 LYS A CA 1
ATOM 623 C C . LYS A 1 83 ? -14.435 -15.793 -12.812 1.00 97.19 83 LYS A C 1
ATOM 625 O O . LYS A 1 83 ? -14.620 -16.888 -12.281 1.00 97.19 83 LYS A O 1
ATOM 630 N N . ASN A 1 84 ? -14.842 -14.646 -12.265 1.00 96.19 84 ASN A N 1
ATOM 631 C CA . ASN A 1 84 ? -15.524 -14.511 -10.970 1.00 96.19 84 ASN A CA 1
ATOM 632 C C . ASN A 1 84 ? -14.727 -15.004 -9.744 1.00 96.19 84 ASN A C 1
ATOM 634 O O . ASN A 1 84 ? -15.304 -15.163 -8.671 1.00 96.19 84 ASN A O 1
ATOM 638 N N . LYS A 1 85 ? -13.414 -15.231 -9.867 1.00 97.69 85 LYS A N 1
ATOM 639 C CA . LYS A 1 85 ? -12.530 -15.569 -8.744 1.00 97.69 85 LYS A CA 1
ATOM 640 C C . LYS A 1 85 ? -11.657 -14.379 -8.374 1.00 97.69 85 LYS A C 1
ATOM 642 O O . LYS A 1 85 ? -11.064 -13.752 -9.248 1.00 97.69 85 LYS A O 1
ATOM 647 N N . GLU A 1 86 ? -11.558 -14.102 -7.080 1.00 98.12 86 GLU A N 1
ATOM 648 C CA . GLU A 1 86 ? -10.636 -13.114 -6.518 1.00 98.12 86 GLU A CA 1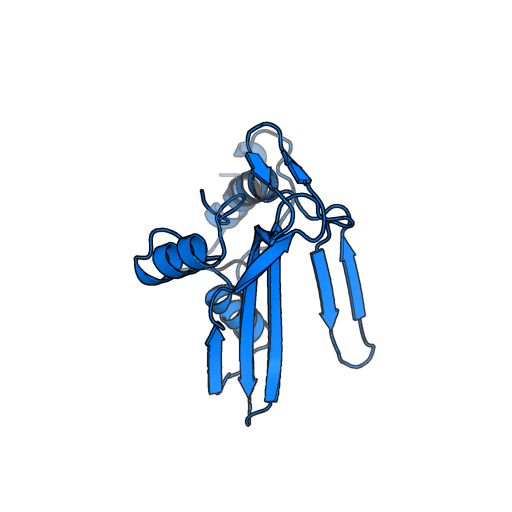
ATOM 649 C C . GLU A 1 86 ? -9.214 -13.687 -6.573 1.00 98.12 86 GLU A C 1
ATOM 651 O O . GLU A 1 86 ? -8.889 -14.626 -5.849 1.00 98.12 86 GLU A O 1
ATOM 656 N N . VAL A 1 87 ? -8.382 -13.166 -7.476 1.00 98.44 87 VAL A N 1
ATOM 657 C CA . VAL A 1 87 ? -7.012 -13.665 -7.704 1.00 98.44 87 VAL A CA 1
ATOM 658 C C . VAL A 1 87 ? -5.945 -12.786 -7.052 1.00 98.44 87 VAL A C 1
ATOM 660 O O . VAL A 1 87 ? -4.844 -13.255 -6.786 1.00 98.44 87 VAL A O 1
ATOM 663 N N . ILE A 1 88 ? -6.274 -11.524 -6.768 1.00 98.75 88 ILE A N 1
ATOM 664 C CA . ILE A 1 88 ? -5.443 -10.585 -6.006 1.00 98.75 88 ILE A CA 1
ATOM 665 C C . ILE A 1 88 ? -6.355 -9.915 -4.982 1.00 98.75 88 ILE A C 1
ATOM 667 O O . ILE A 1 88 ? -7.400 -9.385 -5.359 1.00 98.75 88 ILE A O 1
ATOM 671 N N . VAL A 1 89 ? -5.970 -9.918 -3.706 1.00 98.69 89 VAL A N 1
ATOM 672 C CA . VAL A 1 89 ? -6.719 -9.264 -2.624 1.00 98.69 89 VAL A CA 1
ATOM 673 C C . VAL A 1 89 ? -5.765 -8.397 -1.819 1.00 98.69 89 VAL A C 1
ATOM 675 O O . VAL A 1 89 ? -4.768 -8.893 -1.300 1.00 98.69 89 VAL A O 1
ATOM 678 N N . LEU A 1 90 ? -6.089 -7.112 -1.696 1.00 98.69 90 LEU A N 1
ATOM 679 C CA . LEU A 1 90 ? -5.389 -6.175 -0.824 1.00 98.69 90 LEU A CA 1
ATOM 680 C C . LEU A 1 90 ? -6.328 -5.765 0.316 1.00 98.69 90 LEU A C 1
ATOM 682 O O . LEU A 1 90 ? -7.475 -5.401 0.061 1.00 98.69 90 LEU A O 1
ATOM 686 N N . ASP A 1 91 ? -5.853 -5.828 1.562 1.00 97.88 91 ASP A N 1
ATOM 687 C CA . ASP A 1 91 ? -6.588 -5.434 2.775 1.00 97.88 91 ASP A CA 1
ATOM 688 C C . ASP A 1 91 ? -5.761 -4.402 3.541 1.00 97.88 91 ASP A C 1
ATOM 690 O O . ASP A 1 91 ? -4.806 -4.744 4.236 1.00 97.88 91 ASP A O 1
ATOM 694 N N . PHE A 1 92 ? -6.114 -3.131 3.378 1.00 96.81 92 PHE A N 1
ATOM 695 C CA . PHE A 1 92 ? -5.452 -2.019 4.040 1.00 96.81 92 PHE A CA 1
ATOM 696 C C . PHE A 1 92 ? -6.180 -1.665 5.333 1.00 96.81 92 PHE A C 1
ATOM 698 O O . PHE A 1 92 ? -7.395 -1.453 5.341 1.00 96.81 92 PHE A O 1
ATOM 705 N N . ARG A 1 93 ? -5.426 -1.555 6.428 1.00 95.56 93 ARG A N 1
ATOM 706 C CA . ARG A 1 93 ? -5.933 -1.160 7.744 1.00 95.56 93 ARG A CA 1
ATOM 707 C C . ARG A 1 93 ? -5.020 -0.099 8.327 1.00 95.56 93 ARG A C 1
ATOM 709 O O . ARG A 1 93 ? -3.818 -0.310 8.420 1.00 95.56 93 ARG A O 1
ATOM 716 N N . ALA A 1 94 ? -5.602 1.012 8.754 1.00 93.44 94 ALA A N 1
ATOM 717 C CA . ALA A 1 94 ? -4.877 2.075 9.437 1.00 93.44 94 ALA A CA 1
ATOM 718 C C . ALA A 1 94 ? -5.730 2.602 10.585 1.00 93.44 94 ALA A C 1
ATOM 720 O O . ALA A 1 94 ? -6.779 3.206 10.348 1.00 93.44 94 ALA A O 1
ATOM 721 N N . TYR A 1 95 ? -5.303 2.348 11.821 1.00 94.19 95 TYR A N 1
ATOM 722 C CA . TYR A 1 95 ? -6.052 2.699 13.024 1.00 94.19 95 TYR A CA 1
ATOM 723 C C . TYR A 1 95 ? -5.146 2.857 14.245 1.00 94.19 95 TYR A C 1
ATOM 725 O O . TYR A 1 95 ? -4.067 2.278 14.312 1.00 94.19 95 TYR A O 1
ATOM 733 N N . ILE A 1 96 ? -5.602 3.655 15.210 1.00 93.81 96 ILE A N 1
ATOM 734 C CA . ILE A 1 96 ? -4.907 3.887 16.482 1.00 93.81 96 ILE A CA 1
ATOM 735 C C . ILE A 1 96 ? -5.136 2.699 17.423 1.00 93.81 96 ILE A C 1
ATOM 737 O O . ILE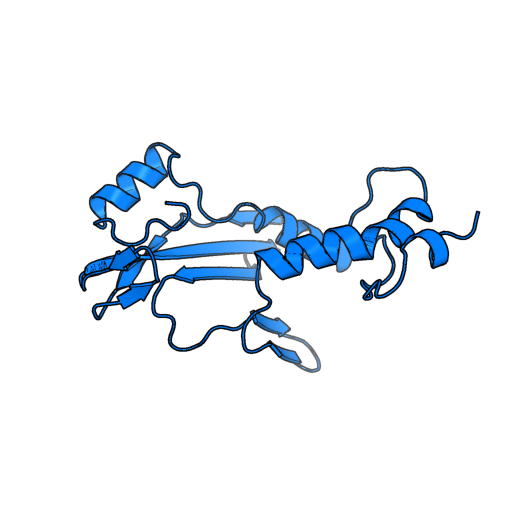 A 1 96 ? -6.259 2.202 17.531 1.00 93.81 96 ILE A O 1
ATOM 741 N N . GLY A 1 97 ? -4.088 2.286 18.140 1.00 91.25 97 GLY A N 1
ATOM 742 C CA . GLY A 1 97 ? -4.155 1.179 19.099 1.00 91.25 97 GLY A CA 1
ATOM 743 C C . GLY A 1 97 ? -4.108 -0.200 18.440 1.00 91.25 97 GLY A C 1
ATOM 744 O O . GLY A 1 97 ? -4.712 -1.142 18.952 1.00 91.25 97 GLY A O 1
ATOM 745 N N . ALA A 1 98 ? -3.444 -0.319 17.287 1.00 91.12 98 ALA A N 1
ATOM 746 C CA . ALA A 1 98 ? -3.133 -1.614 16.700 1.00 91.12 98 ALA A CA 1
ATOM 747 C C . ALA A 1 98 ? -2.206 -2.408 17.635 1.00 91.12 98 ALA A C 1
ATOM 749 O O . ALA A 1 98 ? -1.161 -1.913 18.041 1.00 91.12 98 ALA A O 1
ATOM 750 N N . GLU A 1 99 ? -2.606 -3.632 17.992 1.00 87.00 99 GLU A N 1
ATOM 751 C CA . GLU A 1 99 ? -1.792 -4.523 18.834 1.00 87.00 99 GLU A CA 1
ATOM 752 C C . GLU A 1 99 ? -0.578 -5.069 18.065 1.00 87.00 99 GLU A C 1
ATOM 754 O O . GLU A 1 99 ? 0.491 -5.255 18.638 1.00 87.00 99 GLU A O 1
ATOM 759 N N . GLU A 1 100 ? -0.733 -5.281 16.754 1.00 91.00 100 GLU A N 1
ATOM 760 C CA . GLU A 1 100 ? 0.351 -5.652 15.847 1.00 91.00 100 GLU A CA 1
ATOM 761 C C . GLU A 1 100 ? 0.330 -4.779 14.591 1.00 91.00 100 GLU A C 1
ATOM 763 O O . GLU A 1 100 ? -0.667 -4.738 13.866 1.00 91.00 100 GLU A O 1
ATOM 768 N N . GLU A 1 101 ? 1.464 -4.148 14.296 1.00 92.81 101 GLU A N 1
ATOM 769 C CA . GLU A 1 101 ? 1.707 -3.417 13.054 1.00 92.81 101 GLU A CA 1
ATOM 770 C C . GLU A 1 101 ? 2.581 -4.265 12.130 1.00 92.81 101 GLU A C 1
ATOM 772 O O . GLU A 1 101 ? 3.672 -4.684 12.518 1.00 92.81 101 GLU A O 1
ATOM 777 N N . TYR A 1 102 ? 2.115 -4.552 10.915 1.00 96.81 102 TYR A N 1
ATOM 778 C CA . TYR A 1 102 ? 2.867 -5.366 9.961 1.00 96.81 102 TYR A CA 1
ATOM 779 C C . TYR A 1 102 ? 2.408 -5.157 8.520 1.00 96.81 102 TYR A C 1
ATOM 781 O O . TYR A 1 102 ? 1.257 -4.803 8.268 1.00 96.81 102 TYR A O 1
ATOM 789 N N . ASP A 1 103 ? 3.300 -5.483 7.590 1.00 97.75 103 ASP A N 1
ATOM 790 C CA . ASP A 1 103 ? 2.953 -5.779 6.203 1.00 97.75 103 ASP A CA 1
ATOM 791 C C . ASP A 1 103 ? 3.034 -7.292 6.002 1.00 97.75 103 ASP A C 1
ATOM 793 O O . ASP A 1 103 ? 3.997 -7.933 6.431 1.00 97.75 103 ASP A O 1
ATOM 797 N N . ALA A 1 104 ? 2.025 -7.889 5.368 1.00 98.06 104 ALA A N 1
ATOM 798 C CA . ALA A 1 104 ? 2.004 -9.324 5.102 1.00 98.06 104 ALA A CA 1
ATOM 799 C C . ALA A 1 104 ? 1.625 -9.618 3.654 1.00 98.06 104 ALA A C 1
ATOM 801 O O . ALA A 1 104 ? 0.686 -9.044 3.107 1.00 98.06 104 ALA A O 1
ATOM 802 N N . ILE A 1 105 ? 2.337 -10.574 3.063 1.00 98.56 105 ILE A N 1
ATOM 803 C CA . ILE A 1 105 ? 2.090 -11.075 1.716 1.00 98.56 105 ILE A CA 1
ATOM 804 C C . ILE A 1 105 ? 1.950 -12.592 1.811 1.00 98.56 105 ILE A C 1
ATOM 806 O O . ILE A 1 105 ? 2.814 -13.279 2.357 1.00 98.56 105 ILE A O 1
ATOM 810 N N . THR A 1 106 ? 0.848 -13.119 1.282 1.00 98.56 106 THR A N 1
ATOM 811 C CA . THR A 1 106 ? 0.637 -14.560 1.110 1.00 98.56 106 THR A CA 1
ATOM 812 C C . THR A 1 106 ? 0.430 -14.841 -0.369 1.00 98.56 106 THR A C 1
ATOM 814 O O . THR A 1 106 ? -0.489 -14.300 -0.976 1.00 98.56 106 THR A O 1
ATOM 817 N N . ILE A 1 107 ? 1.281 -15.689 -0.940 1.00 98.56 107 ILE A N 1
ATOM 818 C CA . ILE A 1 107 ? 1.188 -16.150 -2.326 1.00 98.56 107 ILE A CA 1
ATOM 819 C C . ILE A 1 107 ? 0.812 -17.628 -2.292 1.00 98.56 107 ILE A C 1
ATOM 821 O O . ILE A 1 107 ? 1.541 -18.454 -1.736 1.00 98.56 107 ILE A O 1
ATOM 825 N N . HIS A 1 108 ? -0.337 -17.952 -2.882 1.00 98.12 108 HIS A N 1
ATOM 826 C CA . HIS A 1 108 ? -0.802 -19.324 -3.043 1.00 98.12 108 HIS A CA 1
ATOM 827 C C . HIS A 1 108 ? -0.294 -19.894 -4.371 1.00 98.12 108 HIS A C 1
ATOM 829 O O . HIS A 1 108 ? -0.590 -19.350 -5.433 1.00 98.12 108 HIS A O 1
ATOM 835 N N . GLY A 1 109 ? 0.471 -20.980 -4.311 1.00 96.50 109 GLY A N 1
ATOM 836 C CA . GLY A 1 109 ? 1.151 -21.568 -5.461 1.00 96.50 109 GLY A CA 1
ATOM 837 C C . GLY A 1 109 ? 1.947 -22.811 -5.072 1.00 96.50 109 GLY A C 1
ATOM 838 O O . GLY A 1 109 ? 1.662 -23.456 -4.063 1.00 96.50 109 GLY A O 1
ATOM 839 N N . VAL A 1 110 ? 2.956 -23.153 -5.872 1.00 97.06 110 VAL A N 1
ATOM 840 C CA . VAL A 1 110 ? 3.849 -24.283 -5.593 1.00 97.06 110 VAL A CA 1
ATOM 841 C C . VAL A 1 110 ? 5.300 -23.780 -5.578 1.00 97.06 110 VAL A C 1
ATOM 843 O O . VAL A 1 110 ? 5.851 -23.542 -6.651 1.00 97.06 110 VAL A O 1
ATOM 846 N N . PRO A 1 111 ? 5.930 -23.611 -4.397 1.00 97.25 111 PRO A N 1
ATOM 847 C CA . PRO A 1 111 ? 5.343 -23.710 -3.058 1.00 97.25 111 PRO A CA 1
ATOM 848 C C . PRO A 1 111 ? 4.480 -22.487 -2.701 1.00 97.25 111 PRO A C 1
ATOM 850 O O . PRO A 1 111 ? 4.558 -21.434 -3.331 1.00 97.25 111 PRO A O 1
ATOM 853 N N . ASN A 1 112 ? 3.688 -22.611 -1.636 1.00 98.25 112 ASN A N 1
ATOM 854 C CA . ASN A 1 112 ? 3.078 -21.446 -0.998 1.00 98.25 112 ASN A CA 1
ATOM 855 C C . ASN A 1 112 ? 4.161 -20.601 -0.312 1.00 98.25 112 ASN A C 1
ATOM 857 O O . ASN A 1 112 ? 5.018 -21.151 0.381 1.00 98.25 112 ASN A O 1
ATOM 861 N N . ILE A 1 113 ? 4.068 -19.275 -0.429 1.00 98.50 113 ILE A N 1
ATOM 862 C CA . ILE A 1 113 ? 4.978 -18.327 0.226 1.00 98.50 113 ILE A CA 1
ATOM 863 C C . ILE A 1 113 ? 4.190 -17.438 1.185 1.00 98.50 113 ILE A C 1
ATOM 865 O O . ILE A 1 113 ? 3.121 -16.929 0.848 1.00 98.50 113 ILE A O 1
ATOM 869 N N . LYS A 1 114 ? 4.732 -17.238 2.389 1.00 98.56 114 LYS A N 1
ATOM 870 C CA . LYS A 1 114 ? 4.226 -16.285 3.381 1.00 98.56 114 LYS A CA 1
ATOM 871 C C . LYS A 1 114 ? 5.380 -15.411 3.851 1.00 98.56 114 LYS A C 1
ATOM 873 O O . LYS A 1 114 ? 6.371 -15.931 4.354 1.00 98.56 114 LYS A O 1
ATOM 878 N N . GLN A 1 115 ? 5.231 -14.102 3.705 1.00 98.31 115 GLN A N 1
ATOM 879 C CA . GLN A 1 115 ? 6.195 -13.104 4.154 1.00 98.31 115 GLN A CA 1
ATOM 880 C C . GLN A 1 115 ? 5.493 -12.120 5.091 1.00 98.31 115 GLN A C 1
ATOM 882 O O . GLN A 1 115 ? 4.375 -11.688 4.807 1.00 98.31 115 GLN A O 1
ATOM 887 N N . LYS A 1 116 ? 6.150 -11.766 6.199 1.00 97.69 116 LYS A N 1
ATOM 888 C CA . LYS A 1 116 ? 5.694 -10.743 7.148 1.00 97.69 116 LYS A CA 1
ATOM 889 C C . LYS A 1 116 ? 6.863 -9.816 7.472 1.00 97.69 116 LYS A C 1
ATOM 891 O O . LYS A 1 116 ? 7.954 -10.300 7.761 1.00 97.69 116 LYS A O 1
ATOM 896 N N . ILE A 1 117 ? 6.628 -8.511 7.418 1.00 97.62 117 ILE A N 1
ATOM 897 C CA . ILE A 1 117 ? 7.542 -7.473 7.904 1.00 97.62 117 ILE A CA 1
ATOM 898 C C . ILE A 1 117 ? 6.886 -6.864 9.141 1.00 97.62 117 ILE A C 1
ATOM 900 O O . ILE A 1 117 ? 5.717 -6.482 9.082 1.00 97.62 117 ILE A O 1
ATOM 904 N N . GLN A 1 118 ? 7.607 -6.836 10.261 1.00 96.25 118 GLN A N 1
ATOM 905 C CA . GLN A 1 118 ? 7.108 -6.333 11.540 1.00 96.25 118 GLN A CA 1
ATOM 906 C C . GLN A 1 118 ? 8.219 -5.545 12.268 1.00 96.25 118 GLN A C 1
ATOM 908 O O . GLN A 1 118 ? 9.291 -6.118 12.482 1.00 96.25 118 GLN A O 1
ATOM 913 N N . PRO A 1 119 ? 7.991 -4.270 12.657 1.00 93.88 119 PRO A N 1
ATOM 914 C CA . PRO A 1 119 ? 6.788 -3.471 12.379 1.00 93.88 119 PRO A CA 1
ATOM 915 C C . PRO A 1 119 ? 6.575 -3.252 10.871 1.00 93.88 119 PRO A C 1
ATOM 917 O O . PRO A 1 119 ? 7.468 -3.556 10.079 1.00 93.88 119 PRO A O 1
ATOM 920 N N . CYS A 1 120 ? 5.399 -2.768 10.458 1.00 94.44 120 CYS A N 1
ATOM 921 C CA . CYS A 1 120 ? 5.186 -2.411 9.052 1.00 94.44 120 CYS A CA 1
ATOM 922 C C . CYS A 1 120 ? 6.202 -1.354 8.593 1.00 94.44 120 CYS A C 1
ATOM 924 O O . CYS A 1 120 ? 6.798 -0.628 9.396 1.00 94.44 120 CYS A O 1
ATOM 926 N N . VAL A 1 121 ? 6.407 -1.254 7.282 1.00 95.56 121 VAL A N 1
ATOM 927 C CA . VAL A 1 121 ? 7.238 -0.193 6.720 1.00 95.56 121 VAL A CA 1
ATOM 928 C C . VAL A 1 121 ? 6.563 1.145 7.003 1.00 95.56 121 VAL A C 1
ATOM 930 O O . VAL A 1 121 ? 5.436 1.398 6.576 1.00 95.56 121 VAL A O 1
ATOM 933 N N . HIS A 1 122 ? 7.267 2.030 7.709 1.00 93.88 122 HIS A N 1
ATOM 934 C CA . HIS A 1 122 ? 6.729 3.340 8.050 1.00 93.88 122 HIS A CA 1
ATOM 935 C C . HIS A 1 122 ? 6.371 4.121 6.779 1.00 93.88 122 HIS A C 1
ATOM 937 O O . HIS A 1 122 ? 7.247 4.434 5.974 1.00 93.88 122 HIS A O 1
ATOM 943 N N . GLY A 1 123 ? 5.097 4.495 6.628 1.00 91.50 123 GLY A N 1
ATOM 944 C CA . GLY A 1 123 ? 4.574 5.083 5.391 1.00 91.50 123 GLY A CA 1
ATOM 945 C C . GLY A 1 123 ? 5.317 6.341 4.934 1.00 91.50 123 GLY A C 1
ATOM 946 O O . GLY A 1 123 ? 5.749 6.410 3.786 1.00 91.50 123 GLY A O 1
ATOM 947 N N . ASP A 1 124 ? 5.523 7.314 5.828 1.00 91.69 124 ASP A N 1
ATOM 948 C CA . ASP A 1 124 ? 6.143 8.594 5.447 1.00 91.69 124 ASP A CA 1
ATOM 949 C C . ASP A 1 124 ? 7.638 8.444 5.120 1.00 91.69 124 ASP A C 1
ATOM 951 O O . ASP A 1 124 ? 8.071 8.781 4.018 1.00 91.69 124 ASP A O 1
ATOM 955 N N . ILE A 1 125 ? 8.421 7.866 6.041 1.00 95.19 125 ILE A N 1
ATOM 956 C CA . ILE A 1 125 ? 9.855 7.600 5.844 1.00 95.19 125 ILE A CA 1
ATOM 957 C C . ILE A 1 125 ? 10.082 6.702 4.622 1.00 95.19 125 ILE A C 1
ATOM 959 O O . ILE A 1 125 ? 10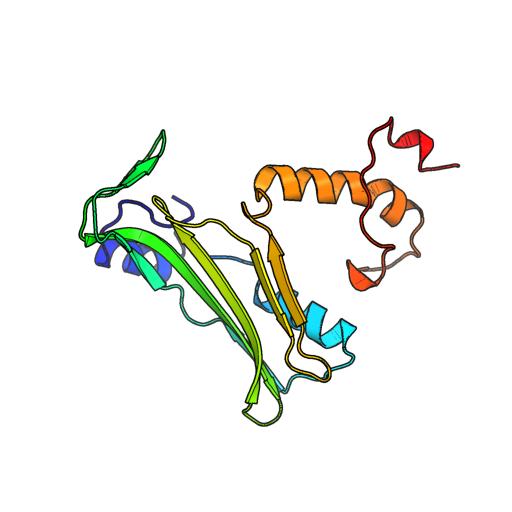.938 7.000 3.790 1.00 95.19 125 ILE A O 1
ATOM 963 N N . GLY A 1 126 ? 9.294 5.633 4.478 1.00 96.00 126 GLY A N 1
ATOM 964 C CA . GLY A 1 126 ? 9.369 4.711 3.348 1.00 96.00 126 GLY A CA 1
ATOM 965 C C . GLY A 1 126 ? 9.065 5.397 2.019 1.00 96.00 126 GLY A C 1
ATOM 966 O O . GLY A 1 126 ? 9.789 5.186 1.051 1.00 96.00 126 GLY A O 1
ATOM 967 N N . THR A 1 127 ? 8.062 6.279 1.975 1.00 95.56 127 THR A N 1
ATOM 968 C CA . THR A 1 127 ? 7.732 7.052 0.766 1.00 95.56 127 THR A CA 1
ATOM 969 C C . THR A 1 127 ? 8.890 7.959 0.357 1.00 95.56 127 THR A C 1
ATOM 971 O O . THR A 1 127 ? 9.317 7.924 -0.797 1.00 95.56 127 THR A O 1
ATOM 974 N N . VAL A 1 128 ? 9.444 8.732 1.298 1.00 96.44 128 VAL A N 1
ATOM 975 C CA . VAL A 1 128 ? 10.586 9.623 1.026 1.00 96.44 128 VAL A CA 1
ATOM 976 C C . VAL A 1 128 ? 11.799 8.819 0.562 1.00 96.44 128 VAL A C 1
ATOM 978 O O . VAL A 1 128 ? 12.401 9.148 -0.461 1.00 96.44 128 VAL A O 1
ATOM 981 N N . ALA A 1 129 ? 12.124 7.735 1.270 1.00 96.31 129 ALA A N 1
ATOM 982 C CA . ALA A 1 129 ? 13.235 6.863 0.919 1.00 96.31 129 ALA A CA 1
ATOM 983 C C . ALA A 1 129 ? 13.066 6.295 -0.493 1.00 96.31 129 ALA A C 1
ATOM 985 O O . ALA A 1 129 ? 13.997 6.354 -1.288 1.00 96.31 129 ALA A O 1
ATOM 986 N N . MET A 1 130 ? 11.878 5.797 -0.839 1.00 97.12 130 MET A N 1
ATOM 987 C CA . MET A 1 130 ? 11.594 5.249 -2.164 1.00 97.12 130 MET A CA 1
ATOM 988 C C . MET A 1 130 ? 11.774 6.279 -3.278 1.00 97.12 130 MET A C 1
ATOM 990 O O . MET A 1 130 ? 12.412 5.966 -4.282 1.00 97.12 130 MET A O 1
ATOM 994 N N . VAL A 1 131 ? 11.272 7.504 -3.089 1.00 96.19 131 VAL A N 1
ATOM 995 C CA . VAL A 1 131 ? 11.428 8.590 -4.069 1.00 96.19 131 VAL A CA 1
ATOM 996 C C . VAL A 1 131 ? 12.906 8.903 -4.294 1.00 96.19 131 VAL A C 1
ATOM 998 O O . VAL A 1 131 ? 13.361 8.884 -5.436 1.00 96.19 131 VAL A O 1
ATOM 1001 N N . VAL A 1 132 ? 13.681 9.119 -3.226 1.00 95.62 132 VAL A N 1
ATOM 1002 C CA . VAL A 1 132 ? 15.116 9.443 -3.332 1.00 95.62 132 VAL A CA 1
ATOM 1003 C C . VAL A 1 132 ? 15.904 8.285 -3.951 1.00 95.62 132 VAL A C 1
ATOM 1005 O O . VAL A 1 132 ? 16.689 8.481 -4.879 1.00 95.62 132 VAL A O 1
ATOM 1008 N N . ASN A 1 133 ? 15.645 7.058 -3.499 1.00 96.69 133 ASN A N 1
ATOM 1009 C CA . ASN A 1 133 ? 16.330 5.848 -3.955 1.00 96.69 133 ASN A CA 1
ATOM 1010 C C . ASN A 1 133 ? 16.030 5.484 -5.419 1.00 96.69 133 ASN A C 1
ATOM 1012 O O . ASN A 1 133 ? 16.782 4.715 -6.039 1.00 96.69 133 ASN A O 1
ATOM 1016 N N . ALA A 1 134 ? 14.932 6.004 -5.972 1.00 96.75 134 ALA A N 1
ATOM 1017 C CA . ALA A 1 134 ? 14.555 5.824 -7.366 1.00 96.75 134 ALA A CA 1
ATOM 1018 C C . ALA A 1 134 ? 15.244 6.825 -8.308 1.00 96.75 134 ALA A C 1
ATOM 1020 O O . ALA A 1 134 ? 15.421 6.491 -9.476 1.00 96.75 134 ALA A O 1
ATOM 1021 N N . ILE A 1 135 ? 15.696 7.998 -7.836 1.00 95.75 135 ILE A N 1
ATOM 1022 C CA . ILE A 1 135 ? 16.239 9.072 -8.696 1.00 95.75 135 ILE A CA 1
ATOM 1023 C C . ILE A 1 135 ? 17.330 8.572 -9.663 1.00 95.75 135 ILE A C 1
ATOM 1025 O O . ILE A 1 135 ? 17.164 8.761 -10.871 1.00 95.75 135 ILE A O 1
ATOM 1029 N N . PRO A 1 136 ? 18.403 7.878 -9.219 1.00 95.06 136 PRO A N 1
ATOM 1030 C CA . PRO A 1 136 ? 19.432 7.408 -10.148 1.00 95.06 136 PRO A CA 1
ATOM 1031 C C . PRO A 1 136 ? 18.915 6.387 -11.161 1.00 95.06 136 PRO A C 1
ATOM 1033 O O . PRO A 1 136 ? 19.422 6.302 -12.275 1.00 95.06 136 PRO A O 1
ATOM 1036 N N . LYS A 1 137 ? 17.917 5.592 -10.761 1.00 95.31 137 LYS A N 1
ATOM 1037 C CA . LYS A 1 137 ? 17.315 4.551 -11.599 1.00 95.31 137 LYS A CA 1
ATOM 1038 C C . LYS A 1 137 ? 16.442 5.178 -12.681 1.00 95.31 137 LYS A C 1
ATOM 1040 O O . LYS A 1 137 ? 16.525 4.756 -13.823 1.00 95.31 137 LYS A O 1
ATOM 1045 N N . VAL A 1 138 ? 15.679 6.214 -12.331 1.00 96.19 138 VAL A N 1
ATOM 1046 C CA . VAL A 1 138 ? 14.841 6.976 -13.266 1.00 96.19 138 VAL A CA 1
ATOM 1047 C C . VAL A 1 138 ? 15.694 7.744 -14.275 1.00 96.19 138 VAL A C 1
ATOM 1049 O O . VAL A 1 138 ? 15.407 7.681 -15.462 1.00 96.19 138 VAL A O 1
ATOM 1052 N N . ILE A 1 139 ? 16.770 8.411 -13.840 1.00 95.44 139 ILE A N 1
ATOM 1053 C CA . ILE A 1 139 ? 17.675 9.153 -14.745 1.00 95.44 139 ILE A CA 1
ATOM 1054 C C . ILE A 1 139 ? 18.291 8.237 -15.812 1.00 95.44 139 ILE A C 1
ATOM 1056 O O . ILE A 1 139 ? 18.485 8.653 -16.949 1.00 95.44 139 ILE A O 1
ATOM 1060 N N . LYS A 1 140 ? 18.592 6.988 -15.447 1.00 93.94 140 LYS A N 1
ATOM 1061 C CA . LYS A 1 140 ? 19.178 5.984 -16.347 1.00 93.94 140 LYS A CA 1
ATOM 1062 C C . LYS A 1 140 ? 18.142 5.207 -17.158 1.00 93.94 140 LYS A C 1
ATOM 1064 O O . LYS A 1 140 ? 18.526 4.365 -17.968 1.00 93.94 140 LYS A O 1
ATOM 1069 N N . ALA A 1 141 ? 16.855 5.416 -16.903 1.00 96.25 141 ALA A N 1
ATOM 1070 C CA . ALA A 1 141 ? 15.805 4.655 -17.550 1.00 96.25 141 ALA A CA 1
ATOM 1071 C C . ALA A 1 141 ? 15.531 5.176 -18.974 1.00 96.25 141 ALA A C 1
ATOM 1073 O O . ALA A 1 141 ? 15.789 6.346 -19.269 1.00 96.25 141 ALA A O 1
ATOM 1074 N N . PRO A 1 142 ? 14.988 4.333 -19.869 1.00 96.44 142 PRO A N 1
ATOM 1075 C CA . PRO A 1 142 ? 14.518 4.786 -21.171 1.00 96.44 142 PRO A CA 1
ATOM 1076 C C . PRO A 1 142 ? 13.445 5.884 -21.047 1.00 96.44 142 PRO A C 1
ATOM 1078 O O . PRO A 1 142 ? 12.701 5.912 -20.064 1.00 96.44 142 PRO A O 1
ATOM 1081 N N . PRO A 1 143 ? 13.304 6.767 -22.049 1.00 97.56 143 PRO A N 1
ATOM 1082 C CA . PRO A 1 143 ? 12.225 7.745 -22.062 1.00 97.56 143 PRO A CA 1
ATOM 1083 C C . PRO A 1 143 ? 10.858 7.053 -22.156 1.00 97.56 143 PRO A C 1
ATOM 1085 O O . PRO A 1 143 ? 10.683 6.094 -22.907 1.00 97.56 143 PRO A O 1
ATOM 1088 N N . GLY A 1 144 ? 9.872 7.576 -21.429 1.00 97.44 144 GLY A N 1
ATOM 1089 C CA . GLY A 1 144 ? 8.498 7.078 -21.451 1.00 97.44 144 GLY A CA 1
ATOM 1090 C C . GLY A 1 144 ? 7.805 7.199 -20.097 1.00 97.44 144 GLY A C 1
ATOM 1091 O O . GLY A 1 144 ? 8.392 7.655 -19.115 1.00 97.44 144 GLY A O 1
ATOM 1092 N N . LEU A 1 145 ? 6.540 6.781 -20.049 1.00 97.38 145 LEU A N 1
ATOM 1093 C CA . LEU A 1 145 ? 5.824 6.600 -18.789 1.00 97.38 145 LEU A CA 1
ATOM 1094 C C . LEU A 1 145 ? 6.163 5.217 -18.232 1.00 97.38 145 LEU A C 1
ATOM 1096 O O . LEU A 1 145 ? 5.632 4.210 -18.694 1.00 97.38 145 LEU A O 1
ATOM 1100 N N . LEU A 1 146 ? 7.066 5.192 -17.257 1.00 97.31 146 LEU A N 1
ATOM 1101 C CA . LEU A 1 146 ? 7.530 3.972 -16.607 1.00 97.31 146 LEU A CA 1
ATOM 1102 C C . LEU A 1 146 ? 6.870 3.771 -15.244 1.00 97.31 146 LEU A C 1
ATOM 1104 O O . LEU A 1 146 ? 6.376 4.706 -14.610 1.00 97.31 146 LEU A O 1
ATOM 1108 N N . THR A 1 147 ? 6.905 2.531 -14.778 1.00 97.56 147 THR A N 1
ATOM 1109 C CA . THR A 1 147 ? 6.389 2.093 -13.482 1.00 97.56 147 THR A CA 1
ATOM 1110 C C . THR A 1 147 ? 7.473 1.361 -12.688 1.00 97.56 147 THR A C 1
ATOM 1112 O O . THR A 1 147 ? 8.563 1.084 -13.188 1.00 97.56 147 THR A O 1
ATOM 1115 N N . MET A 1 148 ? 7.183 1.003 -11.433 1.00 96.50 148 MET A N 1
ATOM 1116 C CA . MET A 1 148 ? 8.155 0.326 -10.562 1.00 96.50 148 MET A CA 1
ATOM 1117 C C . MET A 1 148 ? 8.622 -1.042 -11.081 1.00 96.50 148 MET A C 1
ATOM 1119 O O . MET A 1 148 ? 9.705 -1.472 -10.700 1.00 96.50 148 MET A O 1
ATOM 1123 N N . LYS A 1 149 ? 7.846 -1.717 -11.941 1.00 95.88 149 LYS A N 1
ATOM 1124 C CA . LYS A 1 149 ? 8.266 -2.980 -12.580 1.00 95.88 149 LYS A CA 1
ATOM 1125 C C . LYS A 1 149 ? 9.289 -2.774 -13.706 1.00 95.88 149 LYS A C 1
ATOM 1127 O O . LYS A 1 149 ? 9.966 -3.725 -14.074 1.00 95.88 149 LYS A O 1
ATOM 1132 N N . ASP A 1 150 ? 9.388 -1.559 -14.250 1.00 96.62 150 ASP A N 1
ATOM 1133 C CA . ASP A 1 150 ? 10.272 -1.235 -15.377 1.00 96.62 150 ASP A CA 1
ATOM 1134 C C . ASP A 1 150 ? 11.645 -0.727 -14.895 1.00 96.62 150 ASP A C 1
ATOM 1136 O O . ASP A 1 150 ? 12.577 -0.575 -15.685 1.00 96.62 150 ASP A O 1
ATOM 1140 N N . LEU A 1 151 ? 11.780 -0.456 -13.592 1.00 95.75 151 LEU A N 1
ATOM 1141 C CA . LEU A 1 151 ? 13.018 -0.010 -12.960 1.00 95.75 151 LEU A CA 1
ATOM 1142 C C . LEU A 1 151 ? 13.741 -1.176 -12.265 1.00 95.75 151 LEU A C 1
ATOM 1144 O O . LEU A 1 151 ? 13.098 -2.118 -11.798 1.00 95.75 151 LEU A O 1
ATOM 1148 N N . PRO A 1 152 ? 15.078 -1.105 -12.111 1.00 95.00 152 PRO A N 1
ATOM 1149 C CA . PRO A 1 152 ? 15.809 -2.028 -11.251 1.00 95.00 152 PRO A CA 1
ATOM 1150 C C . PRO A 1 152 ? 15.259 -2.038 -9.820 1.00 95.00 152 PRO A C 1
ATOM 1152 O O . PRO A 1 152 ? 14.757 -1.020 -9.333 1.00 95.00 152 PRO A O 1
ATOM 1155 N N . VAL A 1 153 ? 15.437 -3.165 -9.123 1.00 95.31 153 VAL A N 1
ATOM 1156 C CA . VAL A 1 153 ? 14.998 -3.336 -7.730 1.00 95.31 153 VAL A CA 1
ATOM 1157 C C . VAL A 1 153 ? 15.446 -2.141 -6.872 1.00 95.31 153 VAL A C 1
ATOM 1159 O O . VAL A 1 153 ? 16.616 -1.739 -6.943 1.00 95.31 153 VAL A O 1
ATOM 1162 N N . PRO A 1 154 ? 14.543 -1.545 -6.069 1.00 94.06 154 PRO A N 1
ATOM 1163 C CA . PRO A 1 154 ? 14.881 -0.440 -5.183 1.00 94.06 154 PRO A CA 1
ATOM 1164 C C . PRO A 1 154 ? 16.058 -0.780 -4.266 1.00 94.06 154 PRO A C 1
ATOM 1166 O O . PRO A 1 154 ? 16.148 -1.872 -3.713 1.00 94.06 154 PRO A O 1
ATOM 1169 N N . SER A 1 155 ? 16.962 0.179 -4.097 1.00 95.06 155 SER A N 1
ATOM 1170 C CA . SER A 1 155 ? 18.164 0.031 -3.277 1.00 95.06 155 SER A CA 1
ATOM 1171 C C . SER A 1 155 ? 18.486 1.363 -2.618 1.00 95.06 155 SER A C 1
ATOM 1173 O O . SER A 1 155 ? 18.285 2.409 -3.240 1.00 95.06 155 SER A O 1
ATOM 1175 N N . ALA A 1 156 ? 18.975 1.325 -1.379 1.00 95.44 156 ALA A N 1
ATOM 1176 C CA . ALA A 1 156 ? 19.265 2.534 -0.624 1.00 95.44 156 ALA A CA 1
ATOM 1177 C C . ALA A 1 156 ? 20.405 3.344 -1.263 1.00 95.44 156 ALA A C 1
ATOM 1179 O O . ALA A 1 156 ? 21.463 2.805 -1.593 1.00 95.44 156 ALA A O 1
ATOM 1180 N N . VAL A 1 157 ? 20.175 4.645 -1.420 1.00 93.38 157 VAL A N 1
ATOM 1181 C CA . VAL A 1 157 ? 21.151 5.645 -1.850 1.00 93.38 157 VAL A CA 1
ATOM 1182 C C . VAL A 1 157 ? 21.633 6.350 -0.587 1.00 93.38 157 VAL A C 1
ATOM 1184 O O . VAL A 1 157 ? 20.974 7.247 -0.073 1.00 93.38 157 VAL A O 1
ATOM 1187 N N . ILE A 1 158 ? 22.731 5.841 -0.027 1.00 92.44 158 ILE A N 1
ATOM 1188 C CA . ILE A 1 158 ? 23.244 6.247 1.294 1.00 92.44 158 ILE A CA 1
ATOM 1189 C C . ILE A 1 158 ? 24.200 7.441 1.189 1.00 92.44 158 ILE A C 1
ATOM 1191 O O . ILE A 1 158 ? 24.334 8.230 2.117 1.00 92.44 158 ILE A O 1
ATOM 1195 N N . GLU A 1 159 ? 24.864 7.568 0.046 1.00 91.69 159 GLU A N 1
ATOM 1196 C CA . GLU A 1 159 ? 25.798 8.644 -0.257 1.00 91.69 159 GLU A CA 1
ATOM 1197 C C . GLU A 1 159 ? 25.144 9.722 -1.125 1.00 91.69 159 GLU A C 1
ATOM 1199 O O . GLU A 1 159 ? 24.005 9.584 -1.573 1.00 91.69 159 GLU A O 1
ATOM 1204 N N . ASP A 1 160 ? 25.900 10.781 -1.419 1.00 90.75 160 ASP A N 1
ATOM 1205 C CA . ASP A 1 160 ? 25.506 11.784 -2.406 1.00 90.75 160 ASP A CA 1
ATOM 1206 C C . ASP A 1 160 ? 24.996 11.121 -3.700 1.00 90.75 160 ASP A C 1
ATOM 1208 O O . ASP A 1 160 ? 25.720 10.372 -4.366 1.00 90.75 160 ASP A O 1
ATOM 1212 N N . VAL A 1 161 ? 23.742 11.423 -4.057 1.00 91.00 161 VAL A N 1
ATOM 1213 C CA . VAL A 1 161 ? 23.021 10.872 -5.216 1.00 91.00 161 VAL A CA 1
ATOM 1214 C C . VAL A 1 161 ? 23.845 10.991 -6.503 1.00 91.00 161 VAL A C 1
ATOM 1216 O O . VAL A 1 161 ? 23.783 10.099 -7.351 1.00 91.00 161 VAL A O 1
ATOM 1219 N N . ARG A 1 162 ? 24.675 12.038 -6.634 1.00 90.19 162 ARG A N 1
ATOM 1220 C CA . ARG A 1 162 ? 25.535 12.281 -7.803 1.00 90.19 162 ARG A CA 1
ATOM 1221 C C . ARG A 1 162 ? 26.522 11.147 -8.068 1.00 90.19 162 ARG A C 1
ATOM 1223 O O . ARG A 1 162 ? 26.829 10.876 -9.222 1.00 90.19 162 ARG A O 1
ATOM 1230 N N . LYS A 1 163 ? 26.957 10.416 -7.036 1.00 91.00 163 LYS A N 1
ATOM 1231 C CA . LYS A 1 163 ? 27.848 9.250 -7.192 1.00 91.00 163 LYS A CA 1
ATOM 1232 C C . LYS A 1 163 ? 27.183 8.079 -7.924 1.00 91.00 163 LYS A C 1
ATOM 1234 O O . LYS A 1 163 ? 27.872 7.195 -8.422 1.00 91.00 163 LYS A O 1
ATOM 1239 N N . TYR A 1 164 ? 25.853 8.061 -7.990 1.00 89.12 164 TYR A N 1
ATOM 1240 C CA . TYR A 1 164 ? 25.075 6.998 -8.624 1.00 89.12 164 TYR A CA 1
ATOM 1241 C C . TYR A 1 164 ? 24.612 7.366 -10.035 1.00 89.12 164 TYR A C 1
ATOM 1243 O O . TYR A 1 164 ? 24.109 6.498 -10.749 1.00 89.12 164 TYR A O 1
ATOM 1251 N N . VAL A 1 165 ? 24.783 8.622 -10.446 1.00 87.88 165 VAL A N 1
ATOM 1252 C CA . VAL A 1 165 ? 24.440 9.147 -11.770 1.00 87.88 165 VAL A CA 1
ATOM 1253 C C . VAL A 1 165 ? 25.725 9.548 -12.482 1.00 87.88 165 VAL A C 1
ATOM 1255 O O . VAL A 1 165 ? 26.043 10.721 -12.619 1.00 87.88 165 VAL A O 1
ATOM 1258 N N . SER A 1 166 ? 26.521 8.560 -12.882 1.00 69.81 166 SER A N 1
ATOM 1259 C CA . SER A 1 166 ? 27.649 8.805 -13.779 1.00 69.81 166 SER A CA 1
ATOM 1260 C C . SER A 1 166 ? 27.120 9.506 -15.037 1.00 69.81 166 SER A C 1
ATOM 1262 O O . SER A 1 166 ? 26.268 8.931 -15.719 1.00 69.81 166 SER A O 1
ATOM 1264 N N . LEU A 1 167 ? 27.568 10.743 -15.273 1.00 58.88 167 LEU A N 1
ATOM 1265 C CA . LEU A 1 167 ? 27.427 11.439 -16.554 1.00 58.88 167 LEU A CA 1
ATOM 1266 C C . LEU A 1 167 ? 28.388 10.829 -17.577 1.00 58.88 167 LEU A C 1
ATOM 1268 O O . LEU A 1 167 ? 29.515 10.470 -17.161 1.00 58.88 167 LEU A O 1
#

Foldseek 3Di:
DAFQAQAAQVRVVVCCVVVVHVPDDCQQVVVVVVCVLVVHDFPDKDKDRKHFDAACAWFDDPPGTHHGNGGQGIKIKMFTHDPNDGQDIDIDDDGTPDPWAWDWDWDVDVVTDIDIDGNHDDPPVVVVQQVLQCVLQVVPADDDDDDPSRTPDGDGPPDDSVVSNDD

Sequence (167 aa):
KKIGAGLTVEEFQKKIETKQITGHVGLEQSIALIADALAWKLDKIMAEPVEPIIAKKPAESEHIKVKAGQAAGLRQKAKGIIKNKEVIVLDFRAYIGAEEEYDAITIHGVPNIKQKIQPCVHGDIGTVAMVVNAIPKVIKAPPGLLTMKDLPVPSAVIEDVRKYVSL

pLDDT: mean 94.51, std 5.56, range [58.88, 98.75]